Protein AF-A0A2J7REL1-F1 (afdb_monomer)

Foldseek 3Di:
DDDDADPPDDVVQVVVLVVQLVVLQVVQAVDPDPVSCVVCVVVSVQLNCQQAPPRDGDPDDPVVSVVVSVVDDPVVVVVVVVVVVVVVVVVVVVVVVVVVVVVVVVVPD

Radius of gyration: 26.35 Å; Cα contacts (8 Å, |Δi|>4): 53; chains: 1; bounding box: 71×50×55 Å

Solvent-accessible surface area (backbone atoms only — not comparable to full-atom values): 6598 Å² total; per-residue (Å²): 139,86,86,90,78,62,99,82,59,59,65,69,58,53,50,54,49,53,51,51,53,54,50,52,51,57,72,77,30,96,56,98,44,70,69,54,47,59,77,41,40,68,62,51,50,50,44,47,52,61,42,42,53,98,86,40,80,47,99,67,52,76,69,54,36,53,56,56,64,63,64,74,46,69,66,60,52,50,52,55,51,51,51,52,50,52,53,50,55,51,50,54,50,50,54,52,52,51,51,53,51,52,63,56,58,70,72,77,117

InterPro domains:
  IPR011012 Longin-like domain superfamily [SSF64356] (2-74)
  IPR027059 Coatomer delta subunit [PTHR10121] (1-100)

Structure (mmCIF, N/CA/C/O backbone):
data_AF-A0A2J7REL1-F1
#
_entry.id   AF-A0A2J7REL1-F1
#
loop_
_atom_site.group_PDB
_atom_site.id
_atom_site.type_symbol
_atom_site.label_atom_id
_atom_site.label_alt_id
_atom_site.label_comp_id
_atom_site.label_asym_id
_atom_site.label_entity_id
_atom_site.label_seq_id
_atom_site.pdbx_PDB_ins_code
_atom_site.Cartn_x
_atom_site.Cartn_y
_atom_site.Cartn_z
_atom_site.occupancy
_atom_site.B_iso_or_equiv
_atom_site.auth_seq_id
_atom_site.auth_comp_id
_atom_site.auth_asym_id
_atom_site.auth_atom_id
_atom_site.pdbx_PDB_model_num
ATOM 1 N N . MET A 1 1 ? 7.185 -11.383 -5.888 1.00 88.31 1 MET A N 1
ATOM 2 C CA . MET A 1 1 ? 6.616 -10.113 -6.385 1.00 88.31 1 MET A CA 1
ATOM 3 C C . MET A 1 1 ? 6.962 -9.984 -7.859 1.00 88.31 1 MET A C 1
ATOM 5 O O . MET A 1 1 ? 8.073 -10.353 -8.220 1.00 88.31 1 MET A O 1
ATOM 9 N N . LEU A 1 2 ? 6.030 -9.525 -8.693 1.00 93.69 2 LEU A N 1
ATOM 10 C CA . LEU A 1 2 ? 6.226 -9.319 -10.131 1.00 93.69 2 LEU A CA 1
ATOM 11 C C . LEU A 1 2 ? 5.731 -7.913 -10.483 1.00 93.69 2 LEU A C 1
ATOM 13 O O . LEU A 1 2 ? 4.592 -7.588 -10.162 1.00 93.69 2 LEU A O 1
ATOM 17 N N . LEU A 1 3 ? 6.571 -7.110 -11.136 1.00 93.12 3 LEU A N 1
ATOM 18 C CA . LEU A 1 3 ? 6.211 -5.790 -11.655 1.00 93.12 3 LEU A CA 1
ATOM 19 C C . LEU A 1 3 ? 6.220 -5.852 -13.185 1.00 93.12 3 LEU A C 1
ATOM 21 O O . LEU A 1 3 ? 7.211 -6.270 -13.782 1.00 93.12 3 LEU A O 1
ATOM 25 N N . ILE A 1 4 ? 5.105 -5.479 -13.812 1.00 93.94 4 ILE A N 1
ATOM 26 C CA . ILE A 1 4 ? 4.978 -5.417 -15.272 1.00 93.94 4 ILE A CA 1
ATOM 27 C C . ILE A 1 4 ? 5.126 -3.956 -15.683 1.00 93.94 4 ILE A C 1
ATOM 29 O O . ILE A 1 4 ? 4.319 -3.122 -15.278 1.00 93.94 4 ILE A O 1
ATOM 33 N N . THR A 1 5 ? 6.137 -3.659 -16.496 1.00 94.56 5 THR A N 1
ATOM 34 C CA . THR A 1 5 ? 6.451 -2.300 -16.953 1.00 94.56 5 THR A CA 1
ATOM 35 C C . THR A 1 5 ? 6.485 -2.219 -18.477 1.00 94.56 5 THR A C 1
ATOM 37 O O . THR A 1 5 ? 6.400 -3.226 -19.190 1.00 94.56 5 THR A O 1
ATOM 40 N N . THR A 1 6 ? 6.549 -0.999 -19.010 1.00 94.12 6 THR A N 1
ATOM 41 C CA . THR A 1 6 ? 6.701 -0.790 -20.455 1.00 94.12 6 THR A CA 1
ATOM 42 C C . THR A 1 6 ? 8.162 -0.975 -20.864 1.00 94.12 6 THR A C 1
ATOM 44 O O . THR A 1 6 ? 9.069 -0.738 -20.079 1.00 94.12 6 THR A O 1
ATOM 47 N N . LYS A 1 7 ? 8.432 -1.330 -22.126 1.00 94.62 7 LYS A N 1
ATOM 48 C CA . LYS A 1 7 ? 9.814 -1.548 -22.609 1.00 94.62 7 LYS A CA 1
ATOM 49 C C . LYS A 1 7 ? 10.726 -0.314 -22.526 1.00 94.62 7 LYS A C 1
ATOM 51 O O . LYS A 1 7 ? 11.929 -0.457 -22.706 1.00 94.62 7 LYS A O 1
ATOM 56 N N . ALA A 1 8 ? 10.153 0.873 -22.338 1.00 94.19 8 ALA A N 1
ATOM 57 C CA . ALA A 1 8 ? 10.873 2.140 -22.277 1.00 94.19 8 ALA A CA 1
ATOM 58 C C . ALA A 1 8 ? 11.011 2.691 -20.845 1.00 94.19 8 ALA A C 1
ATOM 60 O O . ALA A 1 8 ? 11.531 3.795 -20.691 1.00 94.19 8 ALA A O 1
ATOM 61 N N . SER A 1 9 ? 10.532 1.978 -19.816 1.00 93.44 9 SER A N 1
ATOM 62 C CA . SER A 1 9 ? 10.671 2.424 -18.426 1.00 93.44 9 SER A CA 1
ATOM 63 C C . SER A 1 9 ? 12.124 2.373 -17.957 1.00 93.44 9 SER A C 1
ATOM 65 O O . SER A 1 9 ? 12.971 1.650 -18.495 1.00 93.44 9 SER A O 1
ATOM 67 N N . ASN A 1 10 ? 12.423 3.173 -16.938 1.00 92.56 10 ASN A N 1
ATOM 68 C CA . ASN A 1 10 ? 13.732 3.180 -16.315 1.00 92.56 10 ASN A CA 1
ATOM 69 C C . ASN A 1 10 ? 13.869 1.976 -15.375 1.00 92.56 10 ASN A C 1
ATOM 71 O O . ASN A 1 10 ? 13.359 1.985 -14.259 1.00 92.56 10 ASN A O 1
ATOM 75 N N . ILE A 1 11 ? 14.631 0.968 -15.798 1.00 94.69 11 ILE A N 1
ATOM 76 C CA . ILE A 1 11 ? 14.810 -0.273 -15.033 1.00 94.69 11 ILE A CA 1
ATOM 77 C C . ILE A 1 11 ? 15.398 -0.064 -13.627 1.00 94.69 11 ILE A C 1
ATOM 79 O O . ILE A 1 11 ? 15.149 -0.873 -12.738 1.00 94.69 11 ILE A O 1
ATOM 83 N N . LEU A 1 12 ? 16.181 1.000 -13.404 1.00 94.06 12 LEU A N 1
ATOM 84 C CA . LEU A 1 12 ? 16.735 1.294 -12.079 1.00 94.06 12 LEU A CA 1
ATOM 85 C C . LEU A 1 12 ? 15.652 1.807 -11.124 1.00 94.06 12 LEU A C 1
ATOM 87 O O . LEU A 1 12 ? 15.626 1.417 -9.961 1.00 94.06 12 LEU A O 1
ATOM 91 N N . GLU A 1 13 ? 14.741 2.636 -11.630 1.00 92.19 13 GLU A N 1
ATOM 92 C CA . GLU A 1 13 ? 13.580 3.130 -10.884 1.00 92.19 13 GLU A CA 1
ATOM 93 C C . GLU A 1 13 ? 12.584 1.993 -10.617 1.00 92.19 13 GLU A C 1
ATOM 95 O O . GLU A 1 13 ? 12.146 1.795 -9.484 1.00 92.19 13 GLU A O 1
ATOM 100 N N . ASP A 1 14 ? 12.333 1.154 -11.625 1.00 93.88 14 ASP A N 1
ATOM 101 C CA . ASP A 1 14 ? 11.497 -0.041 -11.488 1.00 93.88 14 ASP A CA 1
ATOM 102 C C . ASP A 1 14 ? 12.059 -1.014 -10.437 1.00 93.88 14 ASP A C 1
ATOM 104 O O . ASP A 1 14 ? 11.306 -1.631 -9.681 1.00 93.88 14 ASP A O 1
ATOM 108 N N . PHE A 1 15 ? 13.387 -1.158 -10.365 1.00 93.38 15 PHE A N 1
ATOM 109 C CA . PHE A 1 15 ? 14.047 -2.010 -9.377 1.00 93.38 15 PHE A CA 1
ATOM 110 C C . PHE A 1 15 ? 13.884 -1.476 -7.949 1.00 93.38 15 PHE A C 1
ATOM 112 O O . PHE A 1 15 ? 13.561 -2.247 -7.042 1.00 93.38 15 PHE A O 1
ATOM 119 N N . GLU A 1 16 ? 14.058 -0.169 -7.740 1.00 92.19 16 GLU A N 1
ATOM 120 C CA . GLU A 1 16 ? 13.814 0.452 -6.432 1.00 92.19 16 GLU A CA 1
ATOM 121 C C . GLU A 1 16 ? 12.333 0.370 -6.040 1.00 92.19 16 GLU A C 1
ATOM 123 O O . GLU A 1 16 ? 12.008 0.010 -4.905 1.00 92.19 16 GLU A O 1
ATOM 128 N N . THR A 1 17 ? 11.425 0.576 -6.996 1.00 93.25 17 THR A N 1
ATOM 129 C CA . THR A 1 17 ? 9.983 0.373 -6.807 1.00 93.25 17 THR A CA 1
ATOM 130 C C . THR A 1 17 ? 9.678 -1.067 -6.377 1.00 93.25 17 THR A C 1
ATOM 132 O O . THR A 1 17 ? 8.982 -1.295 -5.385 1.00 93.25 17 THR A O 1
ATOM 135 N N . LEU A 1 18 ? 10.245 -2.067 -7.061 1.00 95.25 18 LEU A N 1
ATOM 136 C CA . LEU A 1 18 ? 10.077 -3.484 -6.718 1.00 95.25 18 LEU A CA 1
ATOM 137 C C . LEU A 1 18 ? 10.593 -3.799 -5.304 1.00 95.25 18 LEU A C 1
ATOM 139 O O . LEU A 1 18 ? 9.975 -4.581 -4.572 1.00 95.25 18 LEU A O 1
ATOM 143 N N . ARG A 1 19 ? 11.712 -3.186 -4.905 1.00 93.50 19 ARG A N 1
ATOM 144 C CA . ARG A 1 19 ? 12.266 -3.319 -3.555 1.00 93.50 19 ARG A CA 1
ATOM 145 C C . ARG A 1 19 ? 11.314 -2.747 -2.507 1.00 93.50 19 ARG A C 1
ATOM 147 O O . ARG A 1 19 ? 11.062 -3.419 -1.505 1.00 93.50 19 ARG A O 1
ATOM 154 N N . LEU A 1 20 ? 10.756 -1.564 -2.754 1.00 93.81 20 LEU A N 1
ATOM 155 C CA . LEU A 1 20 ? 9.791 -0.923 -1.862 1.00 93.81 20 LEU A CA 1
ATOM 156 C C . LEU A 1 20 ? 8.514 -1.767 -1.717 1.00 93.81 20 LEU A C 1
ATOM 158 O O . LEU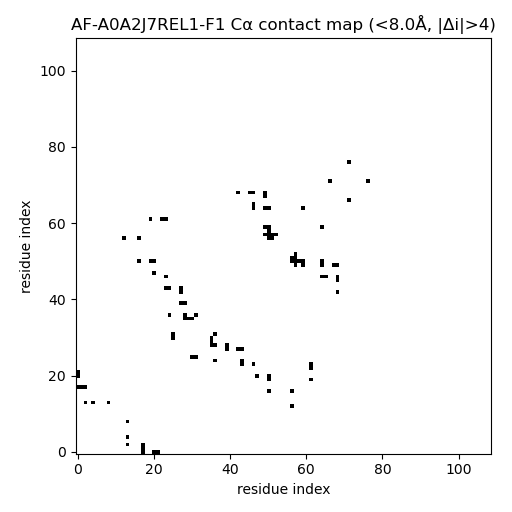 A 1 20 ? 8.071 -2.021 -0.597 1.00 93.81 20 LEU A O 1
ATOM 162 N N . PHE A 1 21 ? 7.992 -2.313 -2.818 1.00 94.81 21 PHE A N 1
ATOM 163 C CA . PHE A 1 21 ? 6.877 -3.265 -2.796 1.00 94.81 21 PHE A CA 1
ATOM 164 C C . PHE A 1 21 ? 7.154 -4.482 -1.904 1.00 94.81 21 PHE A C 1
ATOM 166 O O . PHE A 1 21 ? 6.309 -4.877 -1.099 1.00 94.81 21 PHE A O 1
ATOM 173 N N . SER A 1 22 ? 8.344 -5.079 -2.018 1.00 93.88 22 SER A N 1
ATOM 174 C CA . SER A 1 22 ? 8.718 -6.229 -1.189 1.00 93.88 22 SER A CA 1
ATOM 175 C C . SER A 1 22 ? 8.800 -5.874 0.297 1.00 93.88 22 SER A C 1
ATOM 177 O O . SER A 1 22 ? 8.416 -6.691 1.132 1.00 93.88 22 SER A O 1
ATOM 179 N N . GLN A 1 23 ? 9.295 -4.680 0.633 1.00 93.38 23 GLN A N 1
ATOM 180 C CA . GLN A 1 23 ? 9.357 -4.201 2.016 1.00 93.38 23 GLN A CA 1
ATOM 181 C C . GLN A 1 23 ? 7.960 -3.967 2.591 1.00 93.38 23 GLN A C 1
ATOM 183 O O . GLN A 1 23 ? 7.698 -4.353 3.725 1.00 93.38 23 GLN A O 1
ATOM 188 N N . VAL A 1 24 ? 7.047 -3.401 1.799 1.00 94.62 24 VAL A N 1
ATOM 189 C CA . VAL A 1 24 ? 5.650 -3.218 2.204 1.00 94.62 24 VAL A CA 1
ATOM 190 C C . VAL A 1 24 ? 4.997 -4.562 2.523 1.00 94.62 24 VAL A C 1
ATOM 192 O O . VAL A 1 24 ? 4.396 -4.701 3.582 1.00 94.62 24 VAL A O 1
ATOM 195 N N . ILE A 1 25 ? 5.160 -5.587 1.681 1.00 94.12 25 ILE A N 1
ATOM 196 C CA . ILE A 1 25 ? 4.562 -6.907 1.957 1.00 94.12 25 ILE A CA 1
ATOM 197 C C . ILE A 1 25 ? 5.067 -7.483 3.289 1.00 94.12 25 ILE A C 1
ATOM 199 O O . ILE A 1 25 ? 4.260 -7.955 4.088 1.00 94.12 25 ILE A O 1
ATOM 203 N N . GLN A 1 26 ? 6.374 -7.387 3.549 1.00 93.12 26 GLN A N 1
ATOM 204 C CA . GLN A 1 26 ? 6.994 -7.852 4.799 1.00 93.12 26 GLN A CA 1
ATOM 205 C C . GLN A 1 26 ? 6.552 -7.057 6.034 1.00 93.12 26 GLN A C 1
ATOM 207 O O . GLN A 1 26 ? 6.609 -7.566 7.148 1.00 93.12 26 GLN A O 1
ATOM 212 N N . GLU A 1 27 ? 6.116 -5.813 5.855 1.00 91.81 27 GLU A N 1
ATOM 213 C CA . GLU A 1 27 ? 5.618 -4.983 6.950 1.00 91.81 27 GLU A CA 1
ATOM 214 C C . GLU A 1 27 ? 4.194 -5.378 7.370 1.00 91.81 27 GLU A C 1
ATOM 216 O O . GLU A 1 27 ? 3.857 -5.345 8.554 1.00 91.81 27 GLU A O 1
ATOM 221 N N . TYR A 1 28 ? 3.346 -5.753 6.407 1.00 91.44 28 TYR A N 1
ATOM 222 C CA . TYR A 1 28 ? 1.949 -6.114 6.672 1.00 91.44 28 TYR A CA 1
ATOM 223 C C . TYR A 1 28 ? 1.747 -7.608 6.968 1.00 91.44 28 TYR A C 1
ATOM 225 O O . TYR A 1 28 ? 0.789 -7.949 7.668 1.00 91.44 28 TYR A O 1
ATOM 233 N N . CYS A 1 29 ? 2.620 -8.481 6.456 1.00 93.19 29 CYS A N 1
ATOM 234 C CA . CYS A 1 29 ? 2.537 -9.935 6.609 1.00 93.19 29 CYS A CA 1
ATOM 235 C C . CYS A 1 29 ? 3.712 -10.446 7.450 1.00 93.19 29 CYS A C 1
ATOM 237 O O . CYS A 1 29 ? 4.870 -10.169 7.144 1.00 93.19 29 CYS A O 1
ATOM 239 N N . ARG A 1 30 ? 3.429 -11.218 8.504 1.00 88.00 30 ARG A N 1
ATOM 240 C CA . ARG A 1 30 ? 4.454 -11.833 9.363 1.00 88.00 30 ARG A CA 1
ATOM 241 C C . ARG A 1 30 ? 5.120 -13.025 8.687 1.00 88.00 30 ARG A C 1
ATOM 243 O O . ARG A 1 30 ? 6.310 -13.257 8.889 1.00 88.00 30 ARG A O 1
ATOM 250 N N . SER A 1 31 ? 4.349 -13.782 7.916 1.00 89.94 31 SER A N 1
ATOM 251 C CA . SER A 1 31 ? 4.798 -14.892 7.088 1.00 89.94 31 SER A CA 1
ATOM 252 C C . SER A 1 31 ? 4.455 -14.621 5.624 1.00 89.94 31 SER A C 1
ATOM 254 O O . SER A 1 31 ? 3.495 -13.924 5.303 1.00 89.94 31 SER A O 1
ATOM 256 N N . MET A 1 32 ? 5.250 -15.176 4.712 1.00 88.12 32 MET A N 1
ATOM 257 C CA . MET A 1 32 ? 5.002 -15.080 3.268 1.00 88.12 32 MET A CA 1
ATOM 258 C C . MET A 1 32 ? 4.108 -16.234 2.788 1.00 88.12 32 MET A C 1
ATOM 260 O O . MET A 1 32 ? 4.367 -16.829 1.743 1.00 88.12 32 MET A O 1
ATOM 264 N N . GLU A 1 33 ? 3.097 -16.587 3.583 1.00 94.81 33 GLU A N 1
ATOM 265 C CA . GLU A 1 33 ? 2.107 -17.604 3.237 1.00 94.81 33 GLU A CA 1
ATOM 266 C C . GLU A 1 33 ? 0.937 -16.986 2.463 1.00 94.81 33 GLU A C 1
ATOM 268 O O . GLU A 1 33 ? 0.534 -15.846 2.697 1.00 94.81 33 GLU A O 1
ATOM 273 N N . GLU A 1 34 ? 0.370 -17.753 1.533 1.00 94.19 34 GLU A N 1
ATOM 274 C CA . GLU A 1 34 ? -0.719 -17.293 0.665 1.00 94.19 34 GLU A CA 1
ATOM 275 C C . GLU A 1 34 ? -1.964 -16.866 1.457 1.00 94.19 34 GLU A C 1
ATOM 277 O O . GLU A 1 34 ? -2.575 -15.847 1.135 1.00 94.19 34 GLU A O 1
ATOM 282 N N . SER A 1 35 ? -2.310 -17.605 2.516 1.00 95.06 35 SER A N 1
ATOM 283 C CA . SER A 1 35 ? -3.446 -17.299 3.393 1.00 95.06 35 SER A CA 1
ATOM 284 C C . SER A 1 35 ? -3.310 -15.920 4.037 1.00 95.06 35 SER A C 1
ATOM 286 O O . SER A 1 35 ? -4.235 -15.115 3.963 1.00 95.06 35 SER A O 1
ATOM 288 N N . GLU A 1 36 ? -2.143 -15.610 4.604 1.00 95.12 36 GLU A N 1
ATOM 289 C CA . GLU A 1 36 ? -1.900 -14.331 5.272 1.00 95.12 36 GLU A CA 1
ATOM 290 C C . GLU A 1 36 ? -1.889 -13.168 4.274 1.00 95.12 36 GLU A C 1
ATOM 292 O O . GLU A 1 36 ? -2.491 -12.122 4.529 1.00 95.12 36 GLU A O 1
ATOM 297 N N . ILE A 1 37 ? -1.267 -13.357 3.106 1.00 94.56 37 ILE A N 1
ATOM 298 C CA . ILE A 1 37 ? -1.259 -12.345 2.043 1.00 94.56 37 ILE A CA 1
ATOM 299 C C . ILE A 1 37 ? -2.688 -12.073 1.558 1.00 94.56 37 ILE A C 1
ATOM 301 O O . ILE A 1 37 ? -3.070 -10.913 1.393 1.00 94.56 37 ILE A O 1
ATOM 305 N N . SER A 1 38 ? -3.496 -13.122 1.373 1.00 95.56 38 SER A N 1
ATOM 306 C CA . SER A 1 38 ? -4.902 -12.999 0.983 1.00 95.56 38 SER A CA 1
ATOM 307 C C . SER A 1 38 ? -5.722 -12.262 2.047 1.00 95.56 38 SER A C 1
ATOM 309 O O . SER A 1 38 ? -6.480 -11.348 1.718 1.00 95.56 38 SER A O 1
ATOM 311 N N . ASP A 1 39 ? -5.520 -12.576 3.328 1.00 96.38 39 ASP A N 1
ATOM 312 C CA . ASP A 1 39 ? -6.194 -11.906 4.448 1.00 96.38 39 ASP A CA 1
ATOM 313 C C . ASP A 1 39 ? -5.842 -10.411 4.547 1.00 96.38 39 ASP A C 1
ATOM 315 O O . ASP A 1 39 ? -6.628 -9.604 5.055 1.00 96.38 39 ASP A O 1
ATOM 319 N N . LYS A 1 40 ? -4.656 -10.016 4.067 1.00 95.44 40 LYS A N 1
ATOM 320 C CA . LYS A 1 40 ? -4.174 -8.624 4.054 1.00 95.44 40 LYS A CA 1
ATOM 321 C C . LYS A 1 40 ? -4.278 -7.940 2.693 1.00 95.44 40 LYS A C 1
ATOM 323 O O . LYS A 1 40 ? -3.861 -6.787 2.582 1.00 95.44 40 LYS A O 1
ATOM 328 N N . ALA A 1 41 ? -4.885 -8.579 1.693 1.00 95.31 41 ALA A N 1
ATOM 329 C CA . ALA A 1 41 ? -4.869 -8.114 0.308 1.00 95.31 41 ALA A CA 1
ATOM 330 C C . ALA A 1 41 ? -5.349 -6.663 0.135 1.00 95.31 41 ALA A C 1
ATOM 332 O O . ALA A 1 41 ? -4.698 -5.885 -0.554 1.00 95.31 41 ALA A O 1
ATOM 333 N N . LEU A 1 42 ? -6.439 -6.257 0.800 1.00 95.12 42 LEU A N 1
ATOM 334 C CA . LEU A 1 42 ? -6.950 -4.881 0.695 1.00 95.12 42 LEU A CA 1
ATOM 335 C C . LEU A 1 42 ? -5.993 -3.841 1.290 1.00 95.12 42 LEU A C 1
ATOM 337 O O . LEU A 1 42 ? -5.802 -2.781 0.703 1.00 95.12 42 LEU A O 1
ATOM 341 N N . ASN A 1 43 ? -5.358 -4.152 2.422 1.00 94.12 43 ASN A N 1
ATOM 342 C CA . ASN A 1 43 ? -4.382 -3.249 3.035 1.00 94.12 43 ASN A CA 1
ATOM 343 C C . ASN A 1 43 ? -3.133 -3.112 2.160 1.00 94.12 43 ASN A C 1
ATOM 345 O O . ASN A 1 43 ? -2.598 -2.015 2.027 1.00 94.12 43 ASN A O 1
ATOM 349 N N . LEU A 1 44 ? -2.698 -4.216 1.545 1.00 95.19 44 LEU A N 1
ATOM 350 C CA . LEU A 1 44 ? -1.591 -4.215 0.593 1.00 95.19 44 LE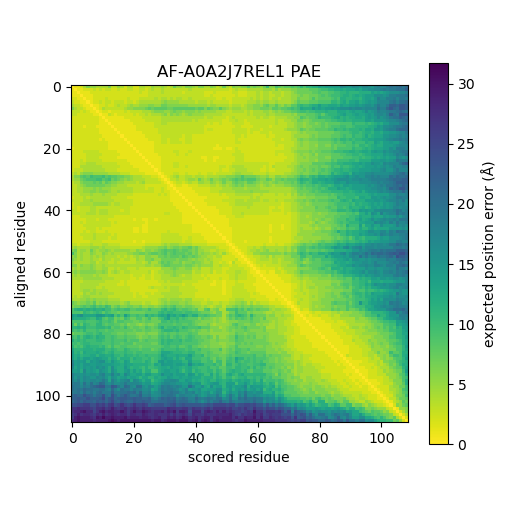U A CA 1
ATOM 351 C C . LEU A 1 44 ? -1.932 -3.377 -0.641 1.00 95.19 44 LEU A C 1
ATOM 353 O O . LEU A 1 44 ? -1.131 -2.536 -1.022 1.00 95.19 44 LEU A O 1
ATOM 357 N N . ILE A 1 45 ? -3.130 -3.534 -1.215 1.00 95.25 45 ILE A N 1
ATOM 358 C CA . ILE A 1 45 ? -3.581 -2.736 -2.365 1.00 95.25 45 ILE A CA 1
ATOM 359 C C . ILE A 1 45 ? -3.589 -1.238 -2.035 1.00 95.25 45 ILE A C 1
ATOM 361 O O . ILE A 1 45 ? -3.100 -0.452 -2.839 1.00 95.25 45 ILE A O 1
ATOM 365 N N . PHE A 1 46 ? -4.080 -0.836 -0.857 1.00 94.62 46 PHE A N 1
ATOM 366 C CA . PHE A 1 46 ? -4.034 0.575 -0.456 1.00 94.62 46 PHE A CA 1
ATOM 367 C C . PHE A 1 46 ? -2.605 1.084 -0.296 1.00 94.62 46 PHE A C 1
ATOM 369 O O . PHE A 1 46 ? -2.292 2.160 -0.781 1.00 94.62 46 PHE A O 1
ATOM 376 N N . ALA A 1 47 ? -1.716 0.306 0.321 1.00 95.25 47 ALA A N 1
ATOM 377 C CA . ALA A 1 47 ? -0.311 0.687 0.412 1.00 95.25 47 ALA A CA 1
ATOM 378 C C . ALA A 1 47 ? 0.369 0.762 -0.968 1.00 95.25 47 ALA A C 1
ATOM 380 O O . ALA A 1 47 ? 1.266 1.575 -1.161 1.00 95.25 47 ALA A O 1
ATOM 381 N N . PHE A 1 48 ? -0.042 -0.074 -1.923 1.00 95.06 48 PHE A N 1
ATOM 382 C CA . PHE A 1 48 ? 0.493 -0.100 -3.284 1.00 95.06 48 PHE A CA 1
ATOM 383 C C . PHE A 1 48 ? 0.089 1.129 -4.105 1.00 95.06 48 PHE A C 1
ATOM 385 O O . PHE A 1 48 ? 0.921 1.640 -4.853 1.00 95.06 48 PHE A O 1
ATOM 392 N N . ASP A 1 49 ? -1.142 1.618 -3.934 1.00 94.88 49 ASP A N 1
ATOM 393 C CA . ASP A 1 49 ? -1.636 2.843 -4.586 1.00 94.88 49 ASP A CA 1
ATOM 394 C C . ASP A 1 49 ? -0.844 4.088 -4.145 1.00 94.88 49 ASP A C 1
ATOM 396 O O . ASP A 1 49 ? -0.611 4.996 -4.935 1.00 94.88 49 ASP A O 1
ATOM 400 N N . GLU A 1 50 ? -0.327 4.095 -2.911 1.00 94.38 50 GLU A N 1
ATOM 401 C CA . GLU A 1 50 ? 0.537 5.175 -2.408 1.00 94.38 50 GLU A CA 1
ATOM 402 C C . GLU A 1 50 ? 1.982 5.108 -2.943 1.00 94.38 50 GLU A C 1
ATOM 404 O O . GLU A 1 50 ? 2.731 6.073 -2.806 1.00 94.38 50 GLU A O 1
ATOM 409 N N . ILE A 1 51 ? 2.408 3.974 -3.519 1.00 94.00 51 ILE A N 1
ATOM 410 C CA . ILE A 1 51 ? 3.766 3.797 -4.071 1.00 94.00 51 ILE A CA 1
ATOM 411 C C . ILE A 1 51 ? 3.820 4.191 -5.548 1.00 94.00 51 ILE A C 1
ATOM 413 O O . ILE A 1 51 ? 4.810 4.774 -5.992 1.00 94.00 51 ILE A O 1
ATOM 417 N N . VAL A 1 52 ? 2.789 3.842 -6.323 1.00 93.81 52 VAL A N 1
ATOM 418 C CA . VAL A 1 52 ? 2.717 4.137 -7.759 1.00 93.81 52 VAL A CA 1
ATOM 419 C C . VAL A 1 52 ? 1.386 4.793 -8.087 1.00 93.81 52 VAL A C 1
ATOM 421 O O . VAL A 1 52 ? 0.347 4.140 -8.050 1.00 93.81 52 VAL A O 1
ATOM 424 N N . ALA A 1 53 ? 1.439 6.044 -8.540 1.00 89.62 53 ALA A N 1
ATOM 425 C CA . ALA A 1 53 ? 0.279 6.776 -9.026 1.00 89.62 53 ALA A CA 1
ATOM 426 C C . ALA A 1 53 ? 0.348 6.918 -10.552 1.00 89.62 53 ALA A C 1
ATOM 428 O O . ALA A 1 53 ? 1.320 7.421 -11.113 1.00 89.62 53 ALA A O 1
ATOM 429 N N . LEU A 1 54 ? -0.696 6.463 -11.256 1.00 87.00 54 LEU A N 1
ATOM 430 C CA . LEU A 1 54 ? -0.816 6.576 -12.722 1.00 87.00 54 LEU A CA 1
ATOM 431 C C . LEU A 1 54 ? 0.395 6.026 -13.513 1.00 87.00 54 LEU A C 1
ATOM 433 O O . LEU A 1 54 ? 0.652 6.456 -14.636 1.00 87.00 54 LEU A O 1
ATOM 437 N N . GLY A 1 55 ? 1.122 5.059 -12.944 1.00 81.56 55 GLY A N 1
ATOM 438 C CA . GLY A 1 55 ? 2.304 4.449 -13.561 1.00 81.56 55 GLY A CA 1
ATOM 439 C C . GLY A 1 55 ? 3.631 5.161 -13.280 1.00 81.56 55 GLY A C 1
ATOM 440 O O . GLY A 1 55 ? 4.647 4.728 -13.816 1.00 81.56 55 GLY A O 1
ATOM 441 N N . TYR A 1 56 ? 3.638 6.203 -12.444 1.00 84.50 56 TYR A N 1
ATOM 442 C CA . TYR A 1 56 ? 4.847 6.871 -11.963 1.00 84.50 56 TYR A CA 1
ATOM 443 C C . TYR A 1 56 ? 5.112 6.516 -10.502 1.00 84.50 56 TYR A C 1
ATOM 445 O O . TYR A 1 56 ? 4.176 6.417 -9.707 1.00 84.50 56 TYR A O 1
ATOM 453 N N . GLN A 1 57 ? 6.385 6.328 -10.154 1.00 88.56 57 GLN A N 1
ATOM 454 C CA . GLN A 1 57 ? 6.781 6.101 -8.772 1.00 88.56 57 GLN A CA 1
ATOM 455 C C . GLN A 1 57 ? 6.614 7.393 -7.965 1.00 88.56 57 GLN A C 1
ATOM 457 O O . GLN A 1 57 ? 7.115 8.455 -8.339 1.00 88.56 57 GLN A O 1
ATOM 462 N N . GLU A 1 58 ? 5.962 7.284 -6.815 1.00 90.25 58 GLU A N 1
ATOM 463 C CA . GLU A 1 58 ? 5.922 8.350 -5.826 1.00 90.25 58 GLU A CA 1
ATOM 464 C C . GLU A 1 58 ? 7.171 8.291 -4.933 1.00 90.25 58 GLU A C 1
ATOM 466 O O . GLU A 1 58 ? 7.628 7.227 -4.500 1.00 90.25 58 GLU A O 1
ATOM 471 N N . ASN A 1 59 ? 7.748 9.455 -4.626 1.00 88.75 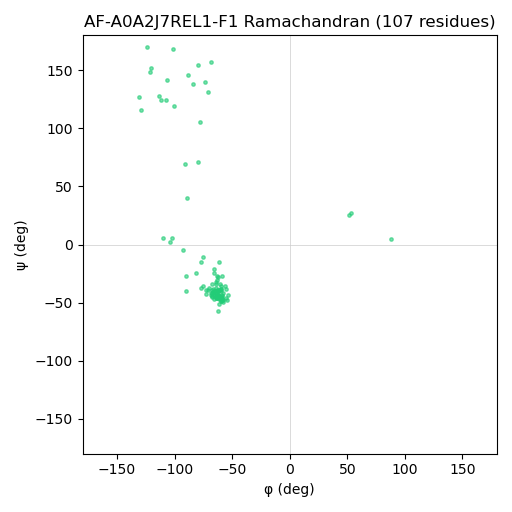59 ASN A N 1
ATOM 472 C CA . ASN A 1 59 ? 8.929 9.559 -3.764 1.00 88.75 59 ASN A CA 1
ATOM 473 C C . ASN A 1 59 ? 8.531 9.468 -2.284 1.00 88.75 59 ASN A C 1
ATOM 475 O O . ASN A 1 59 ? 8.577 10.458 -1.548 1.00 88.75 59 ASN A O 1
ATOM 479 N N . VAL A 1 60 ? 8.127 8.274 -1.854 1.00 90.81 60 VAL A N 1
ATOM 480 C CA . VAL A 1 60 ? 7.620 8.001 -0.505 1.00 90.81 60 VAL A CA 1
ATOM 481 C C . VAL A 1 60 ? 8.450 6.946 0.219 1.00 90.81 60 VAL A C 1
ATOM 483 O O . VAL A 1 60 ? 9.002 6.024 -0.378 1.00 90.81 60 VAL A O 1
ATOM 486 N N . ASN A 1 61 ? 8.540 7.074 1.542 1.00 90.75 61 ASN A N 1
ATOM 487 C CA . ASN A 1 61 ? 9.131 6.057 2.406 1.00 90.75 61 ASN A CA 1
ATOM 488 C C . ASN A 1 61 ? 8.054 5.216 3.114 1.00 90.75 61 ASN A C 1
ATOM 490 O O . ASN A 1 61 ? 6.880 5.580 3.165 1.00 90.75 61 ASN A O 1
ATOM 494 N N . LEU A 1 62 ? 8.469 4.109 3.735 1.00 90.81 62 LEU A N 1
ATOM 495 C CA . LEU A 1 62 ? 7.560 3.185 4.423 1.00 90.81 62 LEU A CA 1
ATOM 496 C C . LEU A 1 62 ? 6.710 3.858 5.520 1.00 90.81 62 LEU A C 1
ATOM 498 O O . LEU A 1 62 ? 5.554 3.496 5.720 1.00 90.81 62 LEU A O 1
ATOM 502 N N . ALA A 1 63 ? 7.264 4.838 6.240 1.00 91.56 63 ALA A N 1
ATOM 503 C CA . ALA A 1 63 ? 6.541 5.540 7.299 1.00 91.56 63 ALA A CA 1
ATOM 504 C C . ALA A 1 63 ? 5.452 6.470 6.736 1.00 91.56 63 ALA A C 1
ATOM 506 O O . ALA A 1 63 ? 4.359 6.544 7.295 1.00 91.56 63 ALA A O 1
ATOM 507 N N . GLN A 1 64 ? 5.735 7.147 5.622 1.00 92.12 64 GLN A N 1
ATOM 508 C CA . GLN A 1 64 ? 4.775 7.993 4.915 1.00 92.12 64 GLN A CA 1
ATOM 509 C C . GLN A 1 64 ? 3.638 7.162 4.326 1.00 92.12 64 GLN A C 1
ATOM 511 O O . GLN A 1 64 ? 2.484 7.522 4.530 1.00 92.12 64 GLN A O 1
ATOM 516 N N . ILE A 1 65 ? 3.949 6.016 3.708 1.00 93.19 65 ILE A N 1
ATOM 517 C CA . ILE A 1 65 ? 2.939 5.087 3.177 1.00 93.19 65 ILE A CA 1
ATOM 518 C C . ILE A 1 65 ? 1.939 4.704 4.276 1.00 93.19 65 ILE A C 1
ATOM 520 O O . ILE A 1 65 ? 0.734 4.825 4.082 1.00 93.19 65 ILE A O 1
ATOM 524 N N . LYS A 1 66 ? 2.412 4.329 5.474 1.00 91.44 66 LYS A N 1
ATOM 525 C CA . LYS A 1 66 ? 1.516 4.013 6.603 1.00 91.44 66 LYS A CA 1
ATOM 526 C C . LYS A 1 66 ? 0.618 5.191 6.982 1.00 91.44 66 LYS A C 1
ATOM 528 O O . LYS A 1 66 ? -0.583 5.009 7.151 1.00 91.44 66 LYS A O 1
ATOM 533 N N . ALA A 1 67 ? 1.190 6.389 7.090 1.00 91.31 67 ALA A N 1
ATOM 534 C CA . ALA A 1 67 ? 0.436 7.589 7.444 1.00 91.31 67 ALA A CA 1
ATOM 535 C C . ALA A 1 67 ? -0.626 7.950 6.388 1.00 91.31 67 ALA A C 1
ATOM 537 O O . ALA A 1 67 ? -1.701 8.440 6.736 1.00 91.31 67 ALA A O 1
ATOM 538 N N . PHE A 1 68 ? -0.352 7.702 5.105 1.00 92.06 68 PHE A N 1
ATOM 539 C CA . PHE A 1 68 ? -1.311 7.938 4.024 1.00 92.06 68 PHE A CA 1
ATOM 540 C C . PHE A 1 68 ? -2.432 6.898 4.026 1.00 92.06 68 PHE A C 1
ATOM 542 O O . PHE A 1 68 ? -3.605 7.275 3.990 1.00 92.06 68 PHE A O 1
ATOM 549 N N . VAL A 1 69 ? -2.095 5.620 4.228 1.00 92.88 69 VAL A N 1
ATOM 550 C CA . VAL A 1 69 ? -3.071 4.524 4.364 1.00 92.88 69 VAL A CA 1
ATOM 551 C C . VAL A 1 69 ? -3.991 4.710 5.582 1.00 92.88 69 VAL A C 1
ATOM 553 O O . VAL A 1 69 ? -5.146 4.289 5.553 1.00 92.88 69 VAL A O 1
ATOM 556 N N . GLU A 1 70 ? -3.547 5.389 6.644 1.00 90.25 70 GLU A N 1
ATOM 557 C CA . GLU A 1 70 ? -4.417 5.763 7.773 1.00 90.25 70 GLU A CA 1
ATOM 558 C C . GLU A 1 70 ? -5.512 6.779 7.386 1.00 90.25 70 GLU A C 1
ATOM 560 O O . GLU A 1 70 ? -6.534 6.885 8.071 1.00 90.25 70 GLU A O 1
ATOM 565 N N . MET A 1 71 ? -5.325 7.526 6.290 1.00 89.19 71 MET A N 1
ATOM 566 C CA . MET A 1 71 ? -6.262 8.520 5.743 1.00 89.19 71 MET A CA 1
ATOM 567 C C . MET A 1 71 ? -6.763 9.554 6.775 1.00 89.19 71 MET A C 1
ATOM 569 O O . MET A 1 71 ? -7.857 10.127 6.640 1.00 89.19 71 MET A O 1
ATOM 573 N N . ASP A 1 72 ? -5.989 9.812 7.833 1.00 87.12 72 ASP A N 1
ATOM 574 C CA . ASP A 1 72 ? -6.421 10.620 8.973 1.00 87.12 72 ASP A CA 1
ATOM 575 C C . ASP A 1 72 ? -6.088 12.106 8.795 1.00 87.12 72 ASP A C 1
ATOM 577 O O . ASP A 1 72 ? -5.244 12.695 9.475 1.00 87.12 72 ASP A O 1
ATOM 581 N N . SER A 1 73 ? -6.787 12.748 7.856 1.00 89.62 73 SER A N 1
ATOM 582 C CA . SER A 1 73 ? -6.523 14.148 7.531 1.00 89.62 73 SER A CA 1
ATOM 583 C C . SER A 1 73 ? -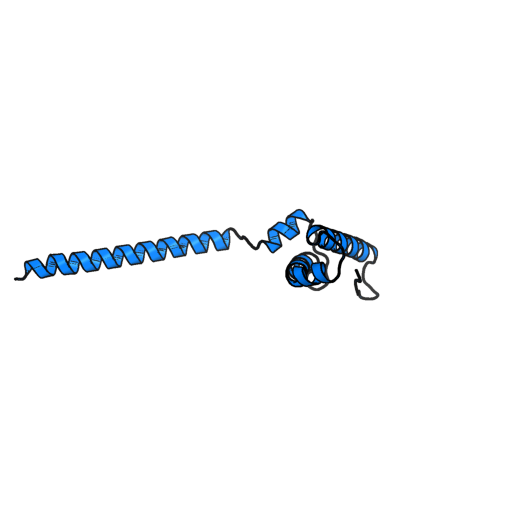7.030 15.125 8.600 1.00 89.62 73 SER A C 1
ATOM 585 O O . SER A 1 73 ? -8.150 15.026 9.122 1.00 89.62 73 SER A O 1
ATOM 587 N N . HIS A 1 74 ? -6.228 16.161 8.873 1.00 86.62 74 HIS A N 1
ATOM 588 C CA . HIS A 1 74 ? -6.625 17.273 9.743 1.00 86.62 74 HIS A CA 1
ATOM 589 C C . HIS A 1 74 ? -7.926 17.938 9.272 1.00 86.62 74 HIS A C 1
ATOM 591 O O . HIS A 1 74 ? -8.786 18.252 10.096 1.00 86.62 74 HIS A O 1
ATOM 597 N N . GLY A 1 75 ? -8.118 18.073 7.954 1.00 86.38 75 GLY A N 1
ATOM 598 C CA . GLY A 1 75 ? -9.354 18.597 7.369 1.00 86.38 75 GLY A CA 1
ATOM 599 C C . GLY A 1 75 ? -10.583 17.769 7.755 1.00 86.38 75 GLY A C 1
ATOM 600 O O . GLY A 1 75 ? -11.574 18.325 8.232 1.00 86.38 75 GLY A O 1
ATOM 601 N N . ARG A 1 76 ? -10.510 16.431 7.658 1.00 85.44 76 ARG A N 1
ATOM 602 C CA . ARG A 1 76 ? -11.606 15.556 8.113 1.00 85.44 76 ARG A CA 1
ATOM 603 C C . ARG A 1 76 ? -11.860 15.687 9.614 1.00 85.44 76 ARG A C 1
ATOM 605 O O . ARG A 1 76 ? -13.019 15.685 10.028 1.00 85.44 76 ARG A O 1
ATOM 612 N N . LYS A 1 77 ? -10.820 15.823 10.447 1.00 90.81 77 LYS A N 1
ATOM 613 C CA . LYS A 1 77 ? -10.990 16.059 11.897 1.00 90.81 77 LYS A CA 1
ATOM 614 C C . LYS A 1 77 ? -11.722 17.369 12.177 1.00 90.81 77 LYS A C 1
ATOM 616 O O . LYS A 1 77 ? -12.673 17.360 12.957 1.00 90.81 77 LYS A O 1
ATOM 621 N N . PHE A 1 78 ? -11.324 18.455 11.518 1.00 93.12 78 PHE A N 1
ATOM 622 C CA . PHE A 1 78 ? -11.960 19.761 11.670 1.00 93.12 78 PHE A CA 1
ATOM 623 C C . PHE A 1 78 ? -13.443 19.716 11.285 1.00 93.12 78 PHE A C 1
ATOM 625 O O . PHE A 1 78 ? -14.293 20.122 12.074 1.00 93.12 78 PHE A O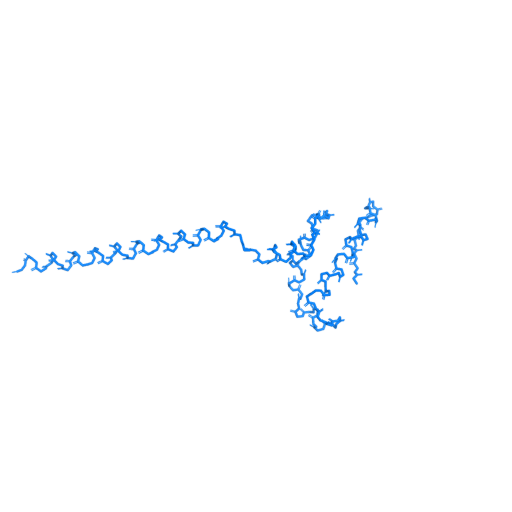 1
ATOM 632 N N . ILE A 1 79 ? -13.773 19.140 10.123 1.00 91.44 79 ILE A N 1
ATOM 633 C CA . ILE A 1 79 ? -15.164 19.018 9.655 1.00 91.44 79 ILE A CA 1
ATOM 634 C C . ILE A 1 79 ? -16.001 18.201 10.649 1.00 91.44 79 ILE A C 1
ATOM 636 O O . ILE A 1 79 ? -17.081 18.633 11.050 1.00 91.44 79 ILE A O 1
ATOM 640 N N . ARG A 1 80 ? -15.475 17.067 11.139 1.00 92.75 80 ARG A N 1
ATOM 641 C CA . ARG A 1 80 ? -16.146 16.255 12.171 1.00 92.75 80 ARG A CA 1
ATOM 642 C C . ARG A 1 80 ? -16.424 17.049 13.451 1.00 92.75 80 ARG A C 1
ATOM 644 O O . ARG A 1 80 ? -17.500 16.912 14.034 1.00 92.75 80 ARG A O 1
ATOM 651 N N . GLN A 1 81 ? -15.472 17.868 13.903 1.00 94.62 81 GLN A N 1
ATOM 652 C CA . GLN A 1 81 ? -15.646 18.716 15.086 1.00 94.62 81 GLN A CA 1
ATOM 653 C C . GLN A 1 81 ? -16.685 19.815 14.846 1.00 94.62 81 GLN A C 1
ATOM 655 O O . GLN A 1 81 ? -17.572 20.010 15.679 1.00 94.62 81 GLN A O 1
ATOM 660 N N . PHE A 1 82 ? -16.621 20.486 13.697 1.00 95.12 82 PHE A N 1
ATOM 661 C CA . PHE A 1 82 ? -17.569 21.525 13.313 1.00 95.12 82 PHE A CA 1
ATOM 662 C C . PHE A 1 82 ? -19.006 20.991 13.255 1.00 95.12 82 PHE A C 1
ATOM 664 O O . PHE A 1 82 ? -19.913 21.574 13.852 1.00 95.12 82 PHE A O 1
ATOM 671 N N . ASP A 1 83 ? -19.214 19.832 12.630 1.00 95.44 83 ASP A N 1
ATOM 672 C CA . ASP A 1 83 ? -20.527 19.191 12.561 1.00 95.44 83 ASP A CA 1
ATOM 673 C C . ASP A 1 83 ? -21.049 18.791 13.941 1.00 95.44 83 ASP A C 1
ATOM 675 O O . ASP A 1 83 ? -22.234 18.969 14.239 1.00 95.44 83 ASP A O 1
ATOM 679 N N . ARG A 1 84 ? -20.171 18.290 14.818 1.00 94.81 84 ARG A N 1
ATOM 680 C CA . ARG A 1 84 ? -20.531 17.951 16.200 1.00 94.81 84 ARG A CA 1
ATOM 681 C C . ARG A 1 84 ? -20.989 19.187 16.976 1.00 94.81 84 ARG A C 1
ATOM 683 O O . ARG A 1 84 ? -22.018 19.126 17.649 1.00 94.81 84 ARG A O 1
ATOM 690 N N . LEU A 1 85 ? -20.279 20.308 16.841 1.00 95.94 85 LEU A N 1
ATOM 691 C CA . LEU A 1 85 ? -20.655 21.588 17.451 1.00 95.94 85 LEU A CA 1
ATOM 692 C C . LEU A 1 85 ? -21.986 22.104 16.896 1.00 95.94 85 LEU A C 1
ATOM 694 O O . LEU A 1 85 ? -22.875 22.480 17.661 1.00 95.94 85 LEU A O 1
ATOM 698 N N . LYS A 1 86 ? -22.164 22.067 15.571 1.00 95.88 86 LYS A N 1
ATOM 699 C CA . LYS A 1 86 ? -23.398 22.500 14.907 1.00 95.88 86 LYS A CA 1
ATOM 700 C C . LYS A 1 86 ? -24.606 21.689 15.384 1.00 95.88 86 LYS A C 1
ATOM 702 O O . LYS A 1 86 ? -25.627 22.275 15.743 1.00 95.88 86 LYS A O 1
ATOM 707 N N . ARG A 1 87 ? -24.482 20.358 15.458 1.00 93.31 87 ARG A N 1
ATOM 708 C CA . ARG A 1 87 ? -25.526 19.460 15.991 1.00 93.31 87 ARG A CA 1
ATOM 709 C C . ARG A 1 87 ? -25.831 19.749 17.463 1.00 93.31 87 ARG A C 1
ATOM 711 O O . ARG A 1 87 ? -27.003 19.821 17.828 1.00 93.31 87 ARG A O 1
ATOM 718 N N . GLY A 1 88 ? -24.804 19.972 18.286 1.00 94.31 88 GLY A N 1
ATOM 719 C CA . GLY A 1 88 ? -24.966 20.349 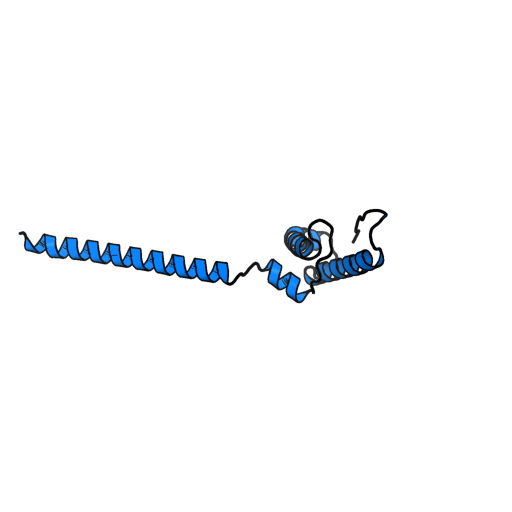19.694 1.00 94.31 88 GLY A CA 1
ATOM 720 C C . GLY A 1 88 ? -25.739 21.659 19.865 1.00 94.31 88 GLY A C 1
ATOM 721 O O . GLY A 1 88 ? -26.728 21.708 20.591 1.00 94.31 88 GLY A O 1
ATOM 722 N N . ASN A 1 89 ? -25.361 22.696 19.117 1.00 93.25 89 ASN A N 1
ATOM 723 C CA . ASN A 1 89 ? -26.028 23.999 19.155 1.00 93.25 89 ASN A CA 1
ATOM 724 C C . ASN A 1 89 ? -27.499 23.922 18.720 1.00 93.25 89 ASN A C 1
ATOM 726 O O . ASN A 1 89 ? -28.361 24.563 19.326 1.00 93.25 89 ASN A O 1
ATOM 730 N N . LEU A 1 90 ? -27.806 23.123 17.692 1.00 90.75 90 LEU A N 1
ATOM 731 C CA . LEU A 1 90 ? -29.182 22.894 17.244 1.00 90.75 90 LEU A CA 1
ATOM 732 C C . LEU A 1 90 ? -30.021 22.182 18.311 1.00 90.75 90 LEU A C 1
ATOM 734 O O . LEU A 1 90 ? -31.158 22.596 18.550 1.00 90.75 90 LEU A O 1
ATOM 738 N N . LYS A 1 91 ? -29.460 21.172 18.988 1.00 92.88 91 LYS A N 1
ATOM 739 C CA . LYS A 1 91 ? -30.134 20.457 20.081 1.00 92.88 91 LYS A CA 1
ATOM 740 C C . LYS A 1 91 ? -30.472 21.400 21.237 1.00 92.88 91 LYS A C 1
ATOM 742 O O . LYS A 1 91 ? -31.642 21.523 21.595 1.00 92.88 91 LYS A O 1
ATOM 747 N N . THR A 1 92 ? -29.494 22.162 21.726 1.00 92.56 92 THR A N 1
ATOM 748 C CA . THR A 1 92 ? -29.703 23.144 22.804 1.00 92.56 92 THR A CA 1
ATOM 749 C C . THR A 1 92 ? -30.739 24.201 22.414 1.00 92.56 92 THR A C 1
ATOM 751 O O . THR A 1 92 ? -31.561 24.613 23.231 1.00 92.56 92 THR A O 1
ATOM 754 N N . ARG A 1 93 ? -30.747 24.645 21.149 1.00 89.25 93 ARG A N 1
ATOM 755 C CA . ARG A 1 93 ? -31.742 25.606 20.653 1.00 89.25 93 ARG A CA 1
ATOM 756 C C . ARG A 1 93 ? -33.156 25.018 20.628 1.00 89.25 93 ARG A C 1
ATOM 758 O O . ARG A 1 93 ? -34.095 25.741 20.957 1.00 89.25 93 ARG A O 1
ATOM 765 N N . CYS A 1 94 ? -33.317 23.745 20.267 1.00 88.81 94 CYS A N 1
ATOM 766 C CA . CYS A 1 94 ? -34.611 23.059 20.321 1.00 88.81 94 CYS A CA 1
ATOM 767 C C . CYS A 1 94 ? -35.106 22.918 21.765 1.00 88.81 94 CYS A C 1
ATOM 769 O O . CYS A 1 94 ? -36.233 23.306 22.054 1.00 88.81 94 CYS A O 1
ATOM 771 N N . GLU A 1 95 ? -34.243 22.487 22.687 1.00 91.06 95 GLU A N 1
ATOM 772 C CA . GLU A 1 95 ? -34.573 22.366 24.115 1.00 91.06 95 GLU A CA 1
ATOM 773 C C . GLU A 1 95 ? -34.953 23.715 24.745 1.00 91.06 95 GLU A C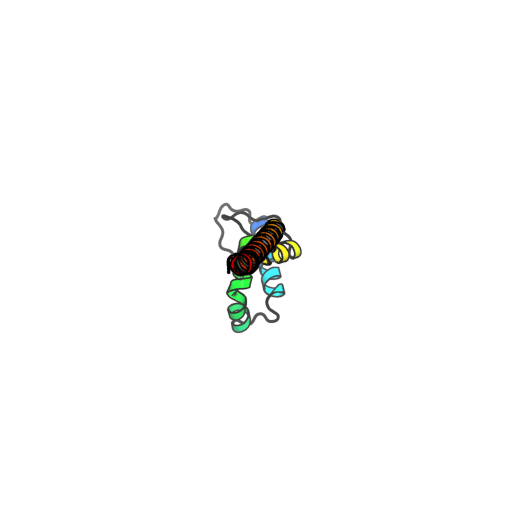 1
ATOM 775 O O . GLU A 1 95 ? -35.883 23.793 25.547 1.00 91.06 95 GLU A O 1
ATOM 780 N N . ARG A 1 96 ? -34.260 24.803 24.377 1.00 87.69 96 ARG A N 1
ATOM 781 C CA . ARG A 1 96 ? -34.611 26.163 24.826 1.00 87.69 96 ARG A CA 1
ATOM 782 C C . ARG A 1 96 ? -35.968 26.603 24.287 1.00 87.69 96 ARG A C 1
ATOM 784 O O . ARG A 1 96 ? -36.761 27.147 25.045 1.00 87.69 96 ARG A O 1
ATOM 791 N N . LYS A 1 97 ? -36.254 26.354 23.003 1.00 87.69 97 LYS A N 1
ATOM 792 C CA . LYS A 1 97 ? -37.572 26.649 22.420 1.00 87.69 97 LYS A CA 1
ATOM 793 C C . LYS A 1 97 ? -38.679 25.859 23.111 1.00 87.69 97 LYS A C 1
ATOM 795 O O . LYS A 1 97 ? -39.699 26.449 23.435 1.00 87.69 97 LYS A O 1
ATOM 800 N N . GLN A 1 98 ? -38.465 24.569 23.365 1.00 84.75 98 GLN A N 1
ATOM 801 C CA . GLN A 1 98 ? -39.443 23.714 24.033 1.00 84.75 98 GLN A CA 1
ATOM 802 C C . GLN A 1 98 ? -39.712 24.168 25.471 1.00 84.75 98 GLN A C 1
ATOM 804 O O . GLN A 1 98 ? -40.872 24.320 25.837 1.00 84.75 98 GLN A O 1
ATOM 809 N N . ARG A 1 99 ? -38.667 24.470 26.258 1.00 84.88 99 ARG A N 1
ATOM 810 C CA . ARG A 1 99 ? -38.832 25.049 27.604 1.00 84.88 9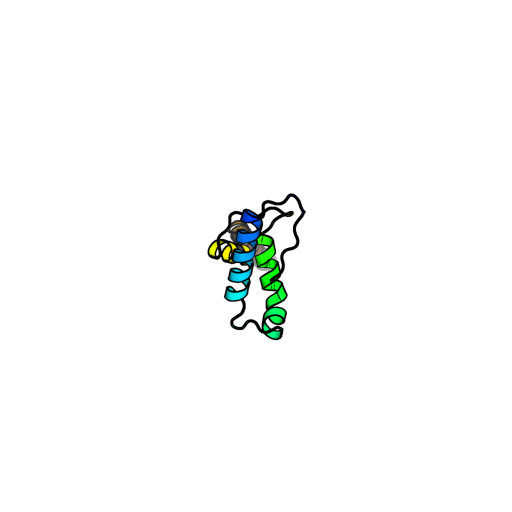9 ARG A CA 1
ATOM 811 C C . ARG A 1 99 ? -39.604 26.361 27.580 1.00 84.88 99 ARG A C 1
ATOM 813 O O . ARG A 1 99 ? -40.594 26.483 28.284 1.00 84.88 99 ARG A O 1
ATOM 820 N N . ASN A 1 100 ? -39.218 27.291 26.707 1.00 84.69 100 ASN A N 1
ATOM 821 C CA . ASN A 1 100 ? -39.930 28.560 26.572 1.00 84.69 100 ASN A CA 1
ATOM 822 C C . ASN A 1 100 ? -41.398 28.358 26.163 1.00 84.69 100 ASN A C 1
ATOM 824 O O . ASN A 1 100 ? -42.249 29.144 26.564 1.00 84.69 100 ASN A O 1
ATOM 828 N N . PHE A 1 101 ? -41.705 27.346 25.349 1.00 78.31 101 PHE A N 1
ATOM 829 C CA . PHE A 1 101 ? -43.080 27.041 24.952 1.00 78.31 101 PHE A CA 1
ATOM 830 C C . PHE A 1 101 ? -43.907 26.529 26.136 1.00 78.31 101 PHE A C 1
ATOM 832 O O . PHE A 1 101 ? -45.038 26.965 26.319 1.00 78.31 101 PHE A O 1
ATOM 839 N N . ILE A 1 102 ? -43.321 25.659 26.965 1.00 79.62 102 ILE A N 1
ATOM 840 C CA . ILE A 1 102 ? -43.939 25.177 28.203 1.00 79.62 102 ILE A CA 1
ATOM 841 C C . ILE A 1 102 ? -44.161 26.364 29.151 1.00 79.62 102 ILE A C 1
ATOM 843 O O . ILE A 1 102 ? -45.302 26.658 29.485 1.00 79.62 102 ILE A O 1
ATOM 847 N N . ASP A 1 103 ? -43.112 27.113 29.500 1.00 76.62 103 ASP A N 1
ATOM 848 C CA . ASP A 1 103 ? -43.173 28.205 30.485 1.00 76.62 103 ASP A CA 1
ATOM 849 C C . ASP A 1 103 ? -44.158 29.325 30.104 1.00 76.62 103 ASP A C 1
ATOM 851 O O . ASP A 1 103 ? -44.806 29.904 30.975 1.00 76.62 103 ASP A O 1
ATOM 855 N N . ASN A 1 104 ? -44.290 29.644 28.811 1.00 75.38 104 ASN A N 1
ATOM 856 C CA . ASN A 1 104 ? -45.257 30.644 28.347 1.00 75.38 104 ASN A CA 1
ATOM 857 C C . ASN A 1 104 ? -46.680 30.082 28.197 1.00 75.38 104 ASN A C 1
ATOM 859 O O . ASN A 1 104 ? -47.632 30.852 28.296 1.00 75.38 104 ASN A O 1
ATOM 863 N N . GLY A 1 105 ? -46.840 28.768 28.002 1.00 62.34 105 GLY A N 1
ATOM 864 C CA . GLY A 1 105 ? -48.144 28.099 28.004 1.00 62.34 105 GLY A CA 1
ATOM 865 C C . GLY A 1 105 ? -48.811 28.094 29.383 1.00 62.34 105 GLY A C 1
ATOM 866 O O . GLY A 1 105 ? -50.019 28.276 29.469 1.00 62.34 105 GLY A O 1
ATOM 867 N N . TRP A 1 106 ? -48.030 27.997 30.465 1.00 55.09 106 TRP A N 1
ATOM 868 C CA . TRP A 1 106 ? -48.530 28.083 31.849 1.00 55.09 106 TRP A CA 1
ATOM 869 C C . TRP A 1 106 ? -48.892 29.505 32.308 1.00 55.09 106 TRP A C 1
ATOM 871 O O . TRP A 1 106 ? -49.481 29.667 33.369 1.00 55.09 106 TRP A O 1
ATOM 881 N N . LYS A 1 107 ? -48.533 30.550 31.547 1.00 54.91 107 LYS A N 1
ATOM 882 C CA . LYS A 1 107 ? -48.830 31.953 31.896 1.00 54.91 107 LYS A CA 1
ATOM 883 C C . LYS A 1 107 ? -50.142 32.486 31.305 1.00 54.91 107 LYS A C 1
ATOM 885 O O . LYS A 1 107 ? -50.481 33.633 31.579 1.00 54.91 107 LYS A O 1
ATOM 890 N N . GLN A 1 108 ? -50.844 31.706 30.479 1.00 51.12 108 GLN A N 1
ATOM 891 C CA . GLN A 1 108 ? -52.085 32.124 29.802 1.00 51.12 108 GLN A CA 1
ATOM 892 C C . GLN A 1 108 ? -53.361 31.422 30.312 1.00 51.12 108 GLN A C 1
ATOM 894 O O . GLN A 1 108 ? -54.433 31.661 29.761 1.00 51.12 108 GLN A O 1
ATOM 899 N N . THR A 1 109 ? -53.270 30.608 31.365 1.00 44.72 109 THR A N 1
ATOM 900 C CA . THR A 1 109 ? -54.403 30.005 32.101 1.00 44.72 109 THR A CA 1
ATOM 901 C C . THR A 1 109 ? -54.348 30.417 33.556 1.00 44.72 109 THR A C 1
ATOM 903 O O . THR A 1 109 ? -55.412 30.762 34.107 1.00 44.7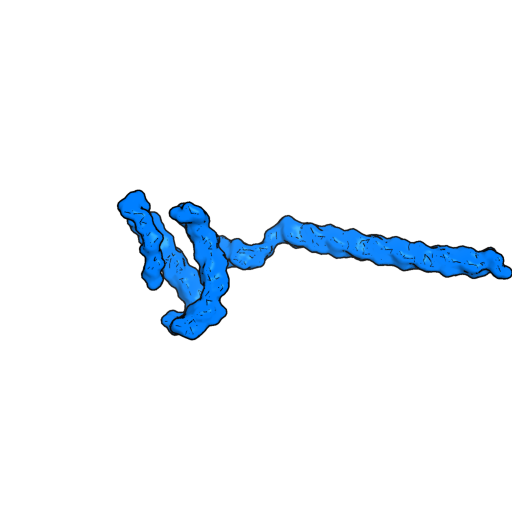2 109 THR A O 1
#

Mean predicted aligned error: 7.71 Å

Nearest PDB structures (foldseek):
  5mu7-assembly1_B  TM=9.697E-01  e=2.464E-07  Thermochaetoides thermophila DSM 1495
  7oho-assembly1_MMM  TM=8.523E-01  e=1.414E-02  Rattus norvegicus
  4p6z-assembly1_S  TM=7.066E-01  e=1.678E-01  Homo sapiens
  6cm9-assembly1_S  TM=6.870E-01  e=1.564E-01  Homo sapiens

Secondary structure (DSSP, 8-state):
------TTS-HHHHHHHHHHHHHHHHHH-SS--HHHHHHTHHHHHHHHHTTEETTEE----HHHHHHHHTT--HHHHHHHHHHHHHHHHHHHHHHHHHHHHHHHHTT--

pLDDT: mean 89.81, std 9.01, range [44.72, 96.38]

Organism: NCBI:txid105785

Sequence (109 aa):
MLLITTKASNILEDFETLRLFSQVIQEYCRSMEESEISDKALNLIFAFDEIVALGYQENVNLAQIKAFVEMDSHGRKFIRQFDRLKRGNLKTRCERKQRNFIDNGWKQT